Protein AF-A0A5J4UVW5-F1 (afdb_monomer)

Structure (mmCIF, N/CA/C/O backbone):
data_AF-A0A5J4UVW5-F1
#
_entry.id   AF-A0A5J4UVW5-F1
#
loop_
_atom_site.group_PDB
_atom_site.id
_atom_site.type_symbol
_atom_site.label_atom_id
_atom_site.label_alt_id
_atom_site.label_comp_id
_atom_site.label_asym_id
_atom_site.label_entity_id
_atom_site.label_seq_id
_atom_site.pdbx_PDB_ins_code
_atom_site.Cartn_x
_atom_site.Cartn_y
_atom_site.Cartn_z
_atom_site.occupancy
_atom_site.B_iso_or_equiv
_atom_site.auth_seq_id
_atom_site.auth_comp_id
_atom_site.auth_asym_id
_atom_site.auth_atom_id
_atom_site.pdbx_PDB_model_num
ATOM 1 N N . LYS A 1 1 ? -8.635 2.805 14.750 1.00 80.88 1 LYS A N 1
ATOM 2 C CA . LYS A 1 1 ? -7.901 1.713 14.069 1.00 80.88 1 LYS A CA 1
ATOM 3 C C . LYS A 1 1 ? -7.839 2.069 12.594 1.00 80.88 1 LYS A C 1
ATOM 5 O O . LYS A 1 1 ? -8.898 2.263 12.012 1.00 80.88 1 LYS A O 1
ATOM 10 N N . GLY A 1 2 ? -6.645 2.270 12.050 1.00 90.06 2 GLY A N 1
ATOM 11 C CA . GLY A 1 2 ? -6.446 2.556 10.630 1.00 90.06 2 GLY A CA 1
ATOM 12 C C . GLY A 1 2 ? -6.393 1.278 9.798 1.00 90.06 2 GLY A C 1
ATOM 13 O O . GLY A 1 2 ? -6.148 0.192 10.331 1.00 90.06 2 GLY A O 1
ATOM 14 N N . THR A 1 3 ? -6.609 1.429 8.497 1.00 94.25 3 THR A N 1
ATOM 15 C CA . THR A 1 3 ? -6.392 0.393 7.487 1.00 94.25 3 THR A CA 1
ATOM 16 C C . THR A 1 3 ? -5.365 0.885 6.474 1.00 94.25 3 THR A C 1
ATOM 18 O O . THR A 1 3 ? -5.260 2.088 6.223 1.00 94.25 3 THR A O 1
ATOM 21 N N . LEU A 1 4 ? -4.596 -0.039 5.906 1.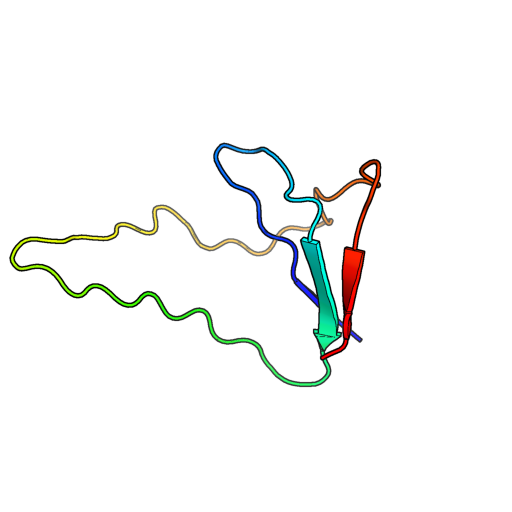00 93.50 4 LEU A N 1
ATOM 22 C CA . LEU A 1 4 ? -3.686 0.241 4.802 1.00 93.50 4 LEU A CA 1
ATOM 23 C C . LEU A 1 4 ? -4.022 -0.686 3.640 1.00 93.50 4 LEU A C 1
ATOM 25 O O . LEU A 1 4 ? -3.925 -1.903 3.773 1.00 93.50 4 LEU A O 1
ATOM 29 N N . ILE A 1 5 ? -4.399 -0.086 2.514 1.00 94.25 5 ILE A N 1
ATOM 30 C CA . ILE A 1 5 ? -4.826 -0.770 1.293 1.00 94.25 5 ILE A CA 1
ATOM 31 C C . ILE A 1 5 ? -3.875 -0.357 0.170 1.00 94.25 5 ILE A C 1
ATOM 33 O O . ILE A 1 5 ? -3.613 0.834 -0.012 1.00 94.25 5 ILE A O 1
ATOM 37 N N . LEU A 1 6 ? -3.355 -1.338 -0.567 1.00 91.81 6 LEU A N 1
ATOM 38 C CA . LEU A 1 6 ? -2.458 -1.111 -1.695 1.00 91.81 6 LEU A CA 1
ATOM 39 C C . LEU A 1 6 ? -3.247 -1.077 -3.006 1.00 91.81 6 LEU A C 1
ATOM 41 O O . LEU A 1 6 ? -4.139 -1.894 -3.229 1.00 91.81 6 LEU A O 1
ATOM 45 N N . PHE A 1 7 ? -2.871 -0.154 -3.887 1.00 91.69 7 PHE A N 1
ATOM 46 C CA . PHE A 1 7 ? -3.341 -0.096 -5.264 1.00 91.69 7 PHE A CA 1
ATOM 47 C C . PHE A 1 7 ? -2.130 -0.230 -6.186 1.00 91.69 7 PHE A C 1
ATOM 49 O O . PHE A 1 7 ? -1.145 0.484 -5.999 1.00 91.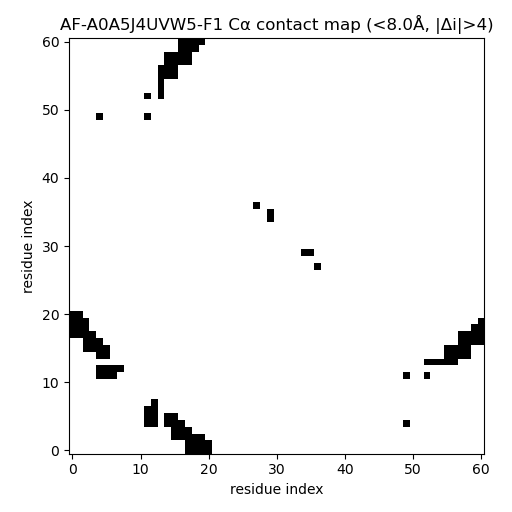69 7 PHE A O 1
ATOM 56 N N . ILE A 1 8 ? -2.206 -1.126 -7.168 1.00 89.62 8 ILE A N 1
ATOM 57 C CA . ILE A 1 8 ? -1.198 -1.292 -8.224 1.00 89.62 8 ILE A CA 1
ATOM 58 C C . ILE A 1 8 ? -1.916 -1.026 -9.539 1.00 89.62 8 ILE A C 1
ATOM 60 O O . ILE A 1 8 ? -2.965 -1.616 -9.776 1.00 89.62 8 ILE A O 1
ATOM 64 N N . ASP A 1 9 ? -1.419 -0.081 -10.336 1.00 89.75 9 ASP A N 1
ATOM 65 C CA . ASP A 1 9 ? -2.052 0.336 -11.597 1.00 89.75 9 ASP A CA 1
ATOM 66 C C . ASP A 1 9 ? -3.546 0.680 -11.446 1.00 89.75 9 ASP A C 1
ATOM 68 O O . ASP A 1 9 ? -4.391 0.311 -12.257 1.00 89.75 9 ASP A O 1
ATOM 72 N N . ASN A 1 10 ? -3.883 1.394 -10.365 1.00 89.31 10 ASN A N 1
ATOM 73 C CA . ASN A 1 10 ? -5.251 1.745 -9.954 1.00 89.31 10 ASN A CA 1
ATOM 74 C C . ASN A 1 10 ? -6.161 0.553 -9.589 1.00 89.31 10 ASN A C 1
ATOM 76 O O . ASN A 1 10 ? -7.352 0.749 -9.339 1.00 89.31 10 ASN A O 1
ATOM 80 N N . VAL A 1 11 ? -5.618 -0.660 -9.482 1.00 92.94 11 VAL A N 1
ATOM 81 C CA . VAL A 1 11 ? -6.332 -1.862 -9.037 1.00 92.94 11 VAL A CA 1
ATOM 82 C C . VAL A 1 11 ? -6.101 -2.085 -7.544 1.00 92.94 11 VAL A C 1
ATOM 84 O O . VAL A 1 11 ? -4.966 -2.288 -7.101 1.00 92.94 11 VAL A O 1
ATOM 87 N N . GLN A 1 12 ? -7.188 -2.067 -6.766 1.00 95.00 12 GLN A N 1
ATOM 88 C CA . GLN A 1 12 ? -7.164 -2.388 -5.338 1.00 95.00 12 GLN A CA 1
ATOM 89 C C . GLN A 1 12 ? -6.735 -3.843 -5.132 1.00 95.00 12 GLN A C 1
ATOM 91 O O . GLN A 1 12 ? -7.344 -4.757 -5.685 1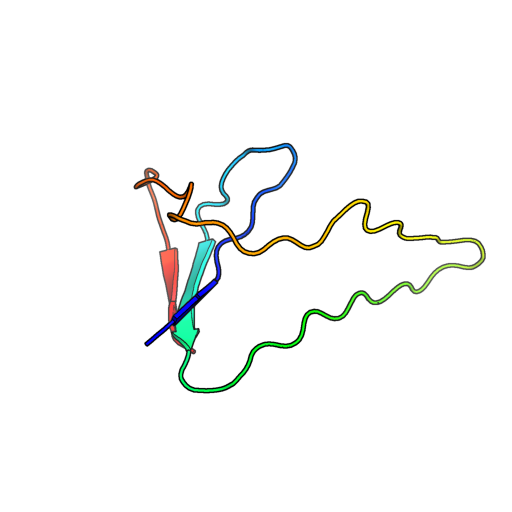.00 95.00 12 GLN A O 1
ATOM 96 N N . GLN A 1 13 ? -5.707 -4.056 -4.314 1.00 95.25 13 GLN A N 1
ATOM 97 C CA . GLN A 1 13 ? -5.256 -5.394 -3.951 1.00 95.25 13 GLN A CA 1
ATOM 98 C C . GLN A 1 13 ? -6.188 -5.996 -2.881 1.00 95.25 13 GLN A C 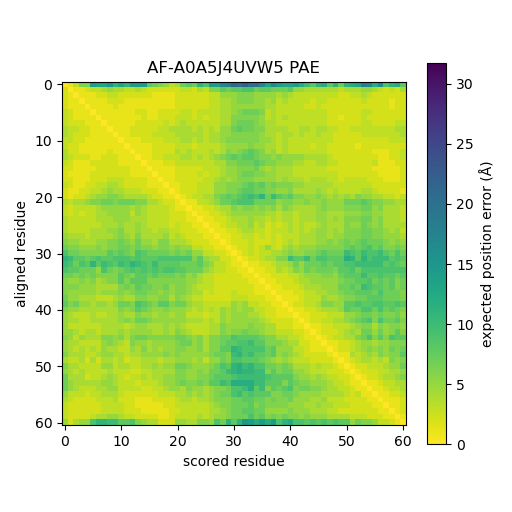1
ATOM 100 O O . GLN A 1 13 ? -6.605 -5.277 -1.970 1.00 95.25 13 GLN A O 1
ATOM 105 N N . PRO A 1 14 ? -6.517 -7.300 -2.954 1.00 95.25 14 PRO A N 1
ATOM 106 C CA . PRO A 1 14 ? -7.447 -7.941 -2.017 1.00 95.25 14 PRO A CA 1
ATOM 107 C C . PRO A 1 14 ? -6.857 -8.117 -0.608 1.00 95.25 14 PRO A C 1
ATOM 109 O O . PRO A 1 14 ? -7.594 -8.277 0.360 1.00 95.25 14 PRO A O 1
ATOM 112 N N . VAL A 1 15 ? -5.529 -8.077 -0.470 1.00 95.88 15 VAL A N 1
ATOM 113 C CA . VAL A 1 15 ? -4.847 -8.157 0.826 1.00 95.88 15 VAL A CA 1
ATOM 114 C C . VAL A 1 15 ? -4.602 -6.752 1.364 1.00 95.88 15 VAL A C 1
ATOM 116 O O . VAL A 1 15 ? -4.034 -5.904 0.672 1.00 95.88 15 VAL A O 1
ATOM 119 N N . TYR A 1 16 ? -4.998 -6.512 2.612 1.00 95.06 16 TYR A N 1
ATOM 120 C CA . TYR A 1 16 ? -4.829 -5.218 3.272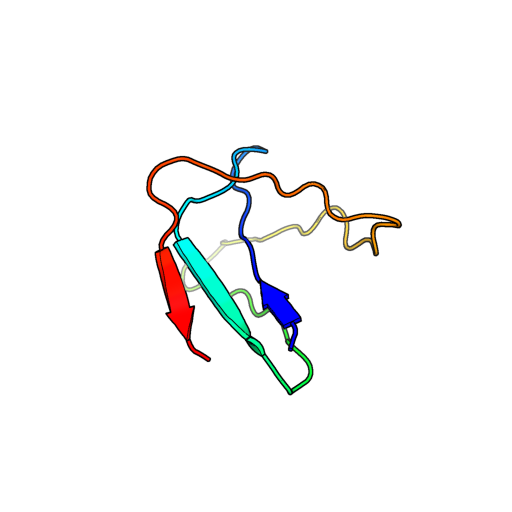 1.00 95.06 16 TYR A CA 1
ATOM 121 C C . TYR A 1 16 ? -4.509 -5.379 4.760 1.00 95.06 16 TYR A C 1
ATOM 123 O O . TYR A 1 16 ? -4.817 -6.403 5.369 1.00 95.06 16 TYR A O 1
ATOM 131 N N . PHE A 1 17 ? -3.911 -4.353 5.366 1.00 95.00 17 PHE A N 1
ATOM 132 C CA . PHE A 1 17 ? -3.670 -4.327 6.809 1.00 95.00 17 PHE A CA 1
ATOM 133 C C . PHE A 1 17 ? -4.814 -3.632 7.538 1.00 95.00 17 PHE A C 1
ATOM 135 O O . PHE A 1 17 ? -5.314 -2.592 7.097 1.00 95.00 17 PHE A O 1
ATOM 142 N N . SER A 1 18 ? -5.188 -4.170 8.693 1.00 94.81 18 SER A N 1
ATOM 143 C CA . SER A 1 18 ? -6.189 -3.597 9.589 1.00 94.81 18 SER A CA 1
ATOM 144 C C . SER A 1 18 ? -5.665 -3.559 11.017 1.00 94.81 18 SER A C 1
ATOM 146 O O . SER A 1 18 ? -4.791 -4.329 11.388 1.00 94.81 18 SER A O 1
ATOM 148 N N . GLY A 1 19 ? -6.211 -2.667 11.839 1.00 95.12 19 GLY A N 1
ATOM 149 C CA . GLY A 1 19 ? -5.855 -2.600 13.257 1.00 95.12 19 GLY A CA 1
ATOM 150 C C . GLY A 1 19 ? -4.721 -1.639 13.599 1.00 95.12 19 GLY A C 1
ATOM 151 O O . GLY A 1 19 ? -4.408 -1.514 14.778 1.00 95.12 19 GLY A O 1
ATOM 152 N N . LEU A 1 20 ? -4.200 -0.880 12.629 1.00 94.50 20 LEU A N 1
ATOM 153 C CA . LEU A 1 20 ? -3.119 0.090 12.829 1.00 94.50 20 LEU A CA 1
ATOM 154 C C . LEU A 1 20 ? -3.479 1.108 13.925 1.00 94.50 20 LEU A C 1
ATOM 156 O O . LEU A 1 20 ? -4.543 1.750 13.870 1.00 94.50 20 LEU A O 1
ATOM 160 N N . LYS A 1 21 ? -2.604 1.249 14.926 1.00 93.00 21 LYS A N 1
ATOM 161 C CA . LYS A 1 21 ? -2.748 2.216 16.030 1.00 93.00 21 LYS A CA 1
ATOM 162 C C . LYS A 1 21 ? -1.681 3.307 15.978 1.00 93.00 21 LYS A C 1
ATOM 164 O O . LYS A 1 21 ? -1.947 4.422 16.424 1.00 93.00 21 LYS A O 1
ATOM 169 N N . GLU A 1 22 ? -0.514 3.006 15.415 1.00 92.12 22 GLU A N 1
ATOM 170 C CA . GLU A 1 22 ? 0.604 3.936 15.287 1.00 92.12 22 GLU A CA 1
ATOM 171 C C . GLU A 1 22 ? 0.616 4.685 13.942 1.00 92.12 22 GLU A C 1
ATOM 173 O O . GLU A 1 22 ? -0.154 4.414 13.018 1.00 92.12 22 GLU A O 1
ATOM 178 N N . LYS A 1 23 ? 1.532 5.656 13.829 1.00 90.25 23 LYS A N 1
ATOM 179 C CA . LYS A 1 23 ? 1.825 6.338 12.565 1.00 90.25 23 LYS A CA 1
ATOM 180 C C . LYS A 1 23 ? 2.529 5.372 11.609 1.00 90.25 23 LYS A C 1
ATOM 182 O O . LYS A 1 23 ? 3.522 4.753 11.975 1.00 90.25 23 LYS A O 1
ATOM 187 N N . VAL A 1 24 ? 2.060 5.318 10.368 1.00 88.94 24 VAL A N 1
ATOM 188 C CA . VAL A 1 24 ? 2.662 4.512 9.298 1.00 88.94 24 VAL A CA 1
ATOM 189 C C . VAL A 1 24 ? 3.757 5.312 8.592 1.00 88.94 24 VAL A C 1
ATOM 191 O O . VAL A 1 24 ? 3.583 6.499 8.310 1.00 88.94 24 VAL A O 1
ATOM 194 N N . ARG A 1 25 ? 4.876 4.654 8.274 1.00 90.06 25 ARG A N 1
ATOM 195 C CA . ARG A 1 25 ? 5.923 5.173 7.386 1.00 90.06 25 ARG A CA 1
ATOM 196 C C . ARG A 1 25 ? 6.026 4.258 6.168 1.00 90.06 25 ARG A C 1
ATOM 198 O O . ARG A 1 25 ? 6.154 3.051 6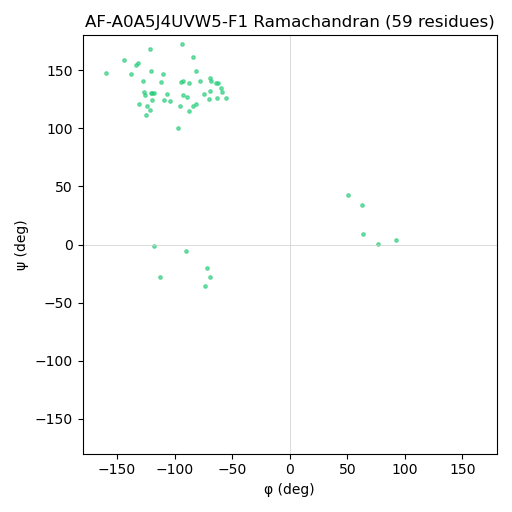.323 1.00 90.06 25 ARG A O 1
ATOM 205 N N . PHE A 1 26 ? 6.006 4.841 4.975 1.00 88.00 26 PHE A N 1
ATOM 206 C CA . PHE A 1 26 ? 6.263 4.122 3.729 1.00 88.00 26 PHE A CA 1
ATOM 207 C C . PHE A 1 26 ? 7.761 4.149 3.439 1.00 88.00 26 PHE A C 1
ATOM 209 O O . PHE A 1 26 ? 8.370 5.219 3.454 1.00 88.00 26 PHE A O 1
ATOM 216 N N . ILE A 1 27 ? 8.354 2.979 3.219 1.00 90.31 27 ILE A N 1
ATOM 217 C CA . ILE A 1 27 ? 9.779 2.823 2.920 1.00 90.31 27 ILE A CA 1
ATOM 218 C C . ILE A 1 27 ? 9.881 2.023 1.629 1.00 90.31 27 ILE A C 1
ATOM 220 O O . ILE A 1 27 ? 9.236 0.986 1.491 1.00 90.31 27 ILE A O 1
ATOM 224 N N . ILE A 1 28 ? 10.686 2.515 0.693 1.00 89.94 28 ILE A N 1
ATOM 225 C CA . ILE A 1 28 ? 10.990 1.830 -0.560 1.00 89.94 28 ILE A CA 1
ATOM 226 C C . ILE A 1 28 ? 12.439 1.377 -0.470 1.00 89.94 28 ILE A C 1
ATOM 228 O O . ILE A 1 28 ? 13.326 2.188 -0.211 1.00 89.94 28 ILE A O 1
ATOM 232 N N . TYR A 1 29 ? 12.661 0.079 -0.649 1.00 91.81 29 TYR A N 1
ATOM 233 C CA . TYR A 1 29 ? 13.990 -0.513 -0.680 1.00 91.81 29 TYR A CA 1
ATOM 234 C C . TYR A 1 29 ? 14.335 -0.899 -2.118 1.00 91.81 29 TYR A C 1
ATOM 236 O O . TYR A 1 29 ? 13.545 -1.550 -2.799 1.00 91.81 29 TYR A O 1
ATOM 244 N N . MET A 1 30 ? 15.509 -0.474 -2.572 1.00 94.38 3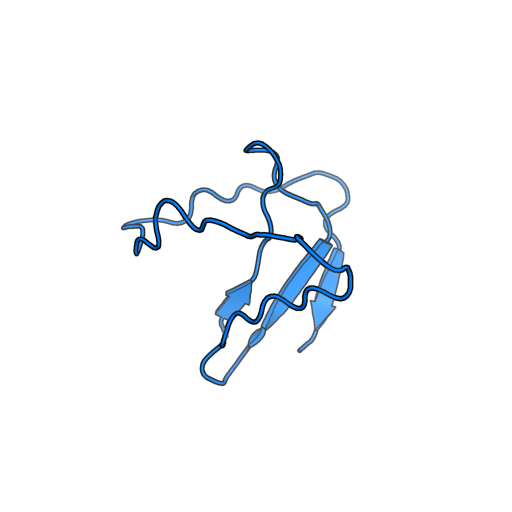0 MET A N 1
ATOM 245 C CA . MET A 1 30 ? 16.041 -0.726 -3.907 1.00 94.38 30 MET A CA 1
ATOM 246 C C . MET A 1 30 ? 17.422 -1.369 -3.744 1.00 94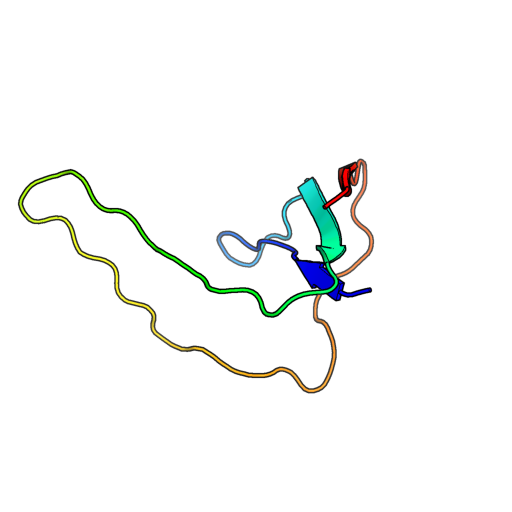.38 30 MET A C 1
ATOM 248 O O . MET A 1 30 ? 18.235 -0.860 -2.978 1.00 94.38 30 MET A O 1
ATOM 252 N N . ASN A 1 31 ? 17.664 -2.500 -4.412 1.00 93.06 31 ASN A N 1
ATOM 253 C CA . ASN A 1 31 ? 18.853 -3.342 -4.192 1.00 93.06 31 ASN A CA 1
ATOM 254 C C . ASN A 1 31 ? 19.763 -3.477 -5.427 1.00 93.06 31 ASN A C 1
ATOM 256 O O . ASN A 1 31 ? 20.759 -4.187 -5.383 1.00 93.06 31 ASN A O 1
ATOM 260 N N . GLN A 1 32 ? 19.398 -2.873 -6.558 1.00 94.94 32 GLN A N 1
ATOM 261 C CA . GLN A 1 32 ? 20.147 -3.014 -7.809 1.00 94.94 32 GLN A CA 1
ATOM 262 C C . GLN A 1 32 ? 20.812 -1.697 -8.194 1.00 94.94 32 GLN A C 1
ATOM 264 O O . GLN A 1 32 ? 20.201 -0.633 -8.080 1.00 94.94 32 GLN A O 1
ATOM 269 N N . ASP A 1 33 ? 22.039 -1.760 -8.699 1.00 94.50 33 ASP A N 1
ATOM 270 C CA . ASP A 1 33 ? 22.728 -0.574 -9.200 1.00 94.50 33 ASP A CA 1
ATOM 271 C C . ASP A 1 33 ? 21.929 0.072 -10.340 1.00 94.50 33 ASP A C 1
ATOM 273 O O . ASP A 1 33 ? 21.398 -0.601 -11.223 1.00 94.50 33 ASP A O 1
ATOM 277 N N . GLY A 1 34 ? 21.795 1.398 -10.288 1.00 94.50 34 GLY A N 1
ATOM 278 C CA . GLY A 1 34 ? 21.010 2.165 -11.259 1.00 94.50 34 GLY A CA 1
ATOM 279 C C . GLY A 1 34 ? 19.489 2.104 -11.068 1.00 94.50 34 GLY A C 1
ATOM 280 O O . GLY A 1 34 ? 18.764 2.739 -11.834 1.00 94.50 34 GLY A O 1
ATOM 281 N N . SER A 1 35 ? 18.978 1.392 -10.057 1.00 94.75 35 SER A N 1
ATOM 282 C CA . SER A 1 35 ? 17.540 1.410 -9.763 1.00 94.75 35 SER A CA 1
ATOM 283 C C . SER A 1 35 ? 17.084 2.776 -9.236 1.00 94.75 35 SER A C 1
ATOM 285 O O . SER A 1 35 ? 17.779 3.458 -8.482 1.00 94.75 35 SER A O 1
ATOM 287 N N . SER A 1 36 ? 15.900 3.202 -9.676 1.00 93.19 36 SER A N 1
ATOM 288 C CA . SER A 1 36 ? 15.291 4.466 -9.270 1.00 93.19 36 SER A CA 1
ATOM 289 C C . SER A 1 36 ? 13.802 4.276 -9.014 1.00 93.19 36 SER A C 1
ATOM 291 O O . SER A 1 36 ? 13.138 3.459 -9.653 1.00 93.19 36 SER A O 1
ATOM 293 N N . CYS A 1 37 ? 13.274 5.031 -8.056 1.00 90.31 37 CYS A N 1
ATOM 294 C CA . CYS A 1 37 ? 11.854 5.073 -7.755 1.00 90.31 37 CYS A CA 1
ATOM 295 C C . CYS A 1 37 ? 11.421 6.532 -7.672 1.00 90.31 37 CYS A C 1
ATOM 297 O O . CYS A 1 37 ? 11.936 7.303 -6.860 1.00 90.31 37 CYS A O 1
ATOM 299 N N . THR A 1 38 ? 10.469 6.913 -8.516 1.00 91.25 38 THR A N 1
ATOM 300 C CA . THR A 1 38 ? 9.856 8.237 -8.481 1.00 91.25 38 THR A CA 1
ATOM 301 C C . THR A 1 38 ? 8.474 8.120 -7.863 1.00 91.25 38 THR A C 1
ATOM 303 O O . THR A 1 38 ? 7.628 7.382 -8.359 1.00 91.25 38 THR A O 1
ATOM 306 N N . ILE A 1 39 ? 8.234 8.880 -6.795 1.00 89.25 39 ILE A N 1
ATOM 307 C CA . ILE A 1 39 ? 6.908 9.023 -6.194 1.00 89.25 39 ILE A CA 1
ATOM 308 C C . ILE A 1 39 ? 6.304 10.316 -6.757 1.00 89.25 39 ILE A C 1
ATOM 310 O O . ILE A 1 39 ? 6.664 11.397 -6.291 1.00 89.25 39 ILE A O 1
ATOM 314 N N . PRO A 1 40 ? 5.409 10.248 -7.760 1.00 87.50 40 PRO A N 1
ATOM 315 C CA . PRO A 1 40 ? 4.921 11.444 -8.447 1.00 87.50 40 PRO A CA 1
ATOM 316 C C . PRO A 1 40 ? 4.031 12.314 -7.554 1.00 87.50 40 PRO A C 1
ATOM 318 O O . PRO A 1 40 ? 3.940 13.523 -7.748 1.00 87.50 40 PRO A O 1
ATOM 321 N N . SER A 1 41 ? 3.347 11.716 -6.574 1.00 88.19 41 SER A N 1
ATOM 322 C CA . SER A 1 41 ? 2.578 12.470 -5.591 1.00 88.19 41 SER A CA 1
ATOM 323 C C . SER A 1 41 ? 2.308 11.659 -4.330 1.00 88.19 41 SER A C 1
ATOM 325 O O . SER A 1 41 ? 2.089 10.452 -4.396 1.00 88.19 41 SER A O 1
ATOM 327 N N . LEU A 1 42 ? 2.255 12.351 -3.193 1.00 88.38 42 LEU A N 1
ATOM 328 C CA . LEU A 1 42 ? 1.691 11.849 -1.945 1.00 88.38 42 LEU A CA 1
ATOM 329 C C . LEU A 1 42 ? 0.628 12.848 -1.495 1.00 88.38 42 LEU A C 1
ATOM 331 O O . LEU A 1 42 ? 0.940 13.992 -1.166 1.00 88.38 42 LEU A O 1
ATOM 335 N N . LYS A 1 43 ? -0.640 12.439 -1.538 1.00 89.81 43 LYS A N 1
ATOM 336 C CA . LYS A 1 43 ? -1.780 13.321 -1.269 1.00 89.81 43 LYS A CA 1
ATOM 337 C C . LYS A 1 43 ? -2.689 12.704 -0.219 1.00 89.81 43 LYS A C 1
ATOM 339 O O . LYS A 1 43 ? -2.952 11.505 -0.241 1.00 89.81 43 LYS A O 1
ATOM 344 N N . LYS A 1 44 ? -3.208 13.545 0.676 1.00 89.00 44 LYS A N 1
ATOM 345 C CA . LYS A 1 44 ? -4.299 13.163 1.572 1.00 89.00 44 LYS A CA 1
ATOM 346 C C . LYS A 1 44 ? -5.614 13.285 0.808 1.00 89.00 44 LYS A C 1
ATOM 348 O O . LYS A 1 44 ? -5.946 14.365 0.327 1.00 89.00 44 LYS A O 1
ATOM 353 N N . LEU A 1 45 ? -6.345 12.183 0.700 1.00 89.38 45 LEU A N 1
ATOM 354 C CA . LEU A 1 45 ? -7.671 12.166 0.087 1.00 89.38 45 LEU A CA 1
ATOM 355 C C . LEU A 1 45 ? -8.732 12.629 1.096 1.00 89.38 45 LEU A C 1
ATOM 357 O O . LEU A 1 45 ? -8.581 12.421 2.302 1.00 89.38 45 LEU A O 1
ATOM 361 N N . ILE A 1 46 ? -9.797 13.265 0.599 1.00 92.81 46 ILE A N 1
ATOM 362 C CA . ILE A 1 46 ? -10.931 13.736 1.416 1.00 92.81 46 ILE A CA 1
ATOM 363 C C . ILE A 1 46 ? -11.797 12.546 1.858 1.00 92.81 46 ILE A C 1
ATOM 365 O O . ILE A 1 46 ? -12.280 12.515 2.987 1.00 92.81 46 ILE A O 1
ATOM 369 N N . SER A 1 47 ? -11.938 11.544 0.988 1.00 90.38 47 SER A N 1
ATOM 370 C CA . SER A 1 47 ? -12.594 10.267 1.264 1.00 90.38 47 SER A CA 1
ATOM 371 C C . SER A 1 47 ? -11.738 9.096 0.758 1.00 90.38 47 SER A C 1
ATOM 373 O O . SER A 1 47 ? -10.938 9.274 -0.168 1.00 90.38 47 SER A O 1
ATOM 375 N N . PRO A 1 48 ? -11.873 7.894 1.347 1.00 87.62 48 PRO A N 1
ATOM 376 C CA . PRO A 1 48 ? -11.232 6.696 0.819 1.00 87.62 48 PRO A CA 1
ATOM 377 C C . PRO A 1 48 ? -11.760 6.369 -0.582 1.00 87.62 48 PRO A C 1
ATOM 379 O O . PRO A 1 48 ? -12.961 6.438 -0.831 1.00 87.62 48 PRO A O 1
ATOM 382 N N . THR A 1 49 ? -10.871 5.961 -1.484 1.00 91.00 49 THR A N 1
ATOM 383 C CA . THR A 1 49 ? -11.232 5.430 -2.812 1.00 91.00 49 THR A CA 1
ATOM 384 C C . THR A 1 49 ? -11.427 3.914 -2.811 1.00 91.00 49 THR A C 1
ATOM 386 O O . THR A 1 49 ? -11.826 3.347 -3.828 1.00 91.00 49 THR A O 1
ATOM 389 N N . SER A 1 50 ? -11.145 3.255 -1.683 1.00 90.94 50 SER A N 1
ATOM 390 C CA . SER A 1 50 ? -11.281 1.812 -1.519 1.00 90.94 50 SER A CA 1
ATOM 391 C C . SER A 1 50 ? -12.735 1.364 -1.523 1.00 90.94 50 SER A C 1
ATOM 393 O O . SER A 1 50 ? -13.600 2.023 -0.943 1.00 90.94 50 SER A O 1
ATOM 395 N N . LYS A 1 51 ? -12.983 0.205 -2.122 1.00 92.69 51 LYS A N 1
ATOM 396 C CA . LYS A 1 51 ? -14.289 -0.461 -2.173 1.00 92.69 51 LYS A CA 1
ATOM 397 C C . LYS A 1 51 ? -14.171 -1.843 -1.543 1.00 92.69 51 LYS A C 1
ATOM 399 O O . LYS A 1 51 ? -13.060 -2.307 -1.331 1.00 92.69 51 LYS A O 1
ATOM 404 N N . GLN A 1 52 ? -15.302 -2.494 -1.285 1.00 90.81 52 GLN A N 1
ATOM 405 C CA . GLN A 1 52 ? -15.278 -3.923 -0.992 1.00 90.81 52 GLN A CA 1
ATOM 406 C C . GLN A 1 52 ? -14.932 -4.696 -2.264 1.00 90.81 52 GLN A C 1
ATOM 408 O O . GLN A 1 52 ? -15.584 -4.536 -3.299 1.00 90.81 52 GLN A O 1
ATOM 413 N N . VAL A 1 53 ? -13.895 -5.515 -2.173 1.00 92.25 53 VAL A N 1
ATOM 414 C CA . VAL A 1 53 ? -13.421 -6.418 -3.216 1.00 92.25 53 VAL A CA 1
ATOM 415 C C . VAL A 1 53 ? -13.717 -7.856 -2.791 1.00 92.25 53 VAL A C 1
ATOM 417 O O . VAL A 1 53 ? -13.720 -8.207 -1.611 1.00 92.25 53 VAL A O 1
ATOM 420 N N . VAL A 1 54 ? -14.009 -8.713 -3.766 1.00 92.50 54 VAL A N 1
ATOM 421 C CA . VAL A 1 54 ? -14.221 -10.143 -3.524 1.00 92.50 54 VAL A CA 1
ATOM 422 C C . VAL A 1 54 ? -12.920 -10.773 -3.016 1.00 92.50 54 VAL A C 1
ATOM 424 O O . VAL A 1 54 ? -11.847 -10.482 -3.538 1.00 92.50 54 VAL A O 1
ATOM 427 N N . ASN A 1 55 ? -13.027 -11.665 -2.028 1.00 93.44 55 ASN A N 1
ATOM 428 C CA . ASN A 1 55 ? -11.897 -12.360 -1.395 1.00 93.44 55 ASN A CA 1
ATOM 429 C C . ASN A 1 55 ? -10.913 -11.432 -0.667 1.00 93.44 55 ASN A C 1
ATOM 431 O O . ASN A 1 55 ? -9.713 -11.700 -0.632 1.00 93.44 55 ASN A O 1
ATOM 435 N N . GLU A 1 56 ? -11.414 -10.346 -0.080 1.00 94.00 56 GLU A N 1
ATOM 436 C CA . GLU A 1 56 ? -10.611 -9.507 0.803 1.00 94.00 56 GLU A CA 1
ATOM 437 C C . GLU A 1 56 ? -10.062 -10.295 1.999 1.00 94.00 56 GLU A C 1
ATOM 439 O O . GLU A 1 56 ? -10.795 -10.996 2.700 1.00 94.00 56 GLU A O 1
ATOM 444 N N . VAL A 1 57 ? -8.761 -10.145 2.250 1.00 96.06 57 VAL A N 1
ATOM 445 C CA . VAL A 1 57 ? -8.070 -10.760 3.386 1.00 96.06 57 VAL A CA 1
ATOM 446 C C . VAL A 1 57 ? -7.430 -9.666 4.228 1.00 96.06 57 VAL A C 1
ATOM 448 O O . VAL A 1 57 ? -6.514 -8.967 3.791 1.00 96.06 57 VAL A O 1
ATOM 451 N N . ALA A 1 58 ? -7.914 -9.541 5.463 1.00 95.31 58 ALA A N 1
ATOM 452 C CA . ALA A 1 58 ? -7.393 -8.596 6.436 1.00 95.31 58 ALA A CA 1
ATOM 453 C C . ALA A 1 58 ? -6.229 -9.212 7.221 1.00 95.31 58 ALA A C 1
ATOM 455 O O . ALA A 1 58 ? -6.426 -10.128 8.023 1.00 95.31 58 ALA A O 1
ATOM 456 N N . ILE A 1 59 ? -5.034 -8.652 7.063 1.00 95.06 59 ILE A N 1
ATOM 457 C CA . ILE A 1 59 ? -3.892 -8.937 7.932 1.00 95.06 59 ILE A CA 1
ATOM 458 C C . ILE A 1 59 ? -4.001 -8.036 9.163 1.00 95.06 59 ILE A C 1
ATOM 460 O O . ILE A 1 59 ? -4.041 -6.809 9.043 1.00 95.06 59 ILE A O 1
ATOM 464 N N . GLN A 1 60 ? -4.100 -8.636 10.350 1.00 94.44 60 GLN A N 1
ATOM 465 C CA . GLN A 1 60 ? -4.130 -7.868 11.594 1.00 94.44 60 GLN A CA 1
ATOM 466 C C . GLN A 1 60 ? -2.731 -7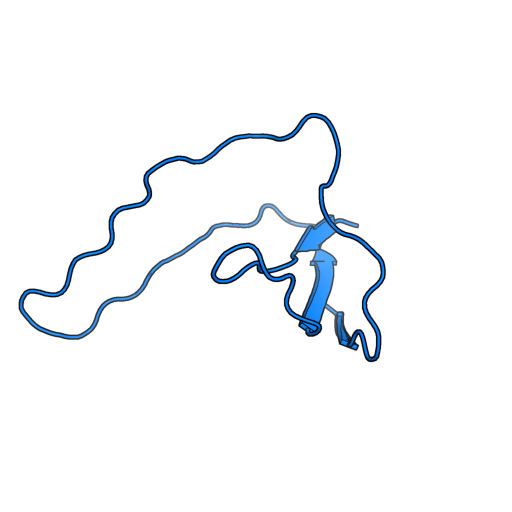.344 11.916 1.00 94.44 60 GLN A C 1
ATOM 468 O O . GLN A 1 60 ? -1.765 -8.106 11.887 1.00 94.44 60 GLN A O 1
ATOM 473 N N . TRP A 1 61 ? -2.664 -6.045 12.195 1.00 86.81 61 TRP A N 1
ATOM 474 C CA . TRP A 1 61 ? -1.490 -5.348 12.707 1.00 86.81 61 TRP A CA 1
ATOM 475 C C . TRP A 1 61 ? -1.317 -5.566 14.209 1.00 86.81 61 TRP A C 1
ATOM 477 O O . TRP A 1 61 ? -2.330 -5.425 14.941 1.00 86.81 61 TRP A O 1
#

Sequence (61 aa):
KGTLILFIDNVQQPVYFSGLKEKVRFIIYMNQDGSSCTIPSLKKLISPTSKQVVNEVAIQW

Organism: NCBI:txid222440

Mean predicted aligned error: 4.27 Å

Solvent-accessible surface area (backbone atoms only — not comparable to full-atom values): 4420 Å² total; per-residue (Å²): 113,44,72,50,75,50,63,59,95,87,41,75,50,45,59,29,42,31,56,40,81,71,89,87,80,92,82,87,86,84,91,55,91,90,66,82,84,85,80,92,74,88,79,89,70,94,63,82,88,79,72,94,56,84,81,59,43,76,43,80,97

Foldseek 3Di:
DDKAWDADPNRTDLEIEDADDDDDDDDDDDDDPPDDDDDPDDDDDPDDPDDDDPNRDYDYD

Radius of gyration: 13.91 Å; Cα contacts (8 Å, |Δi|>4): 58; chains: 1; bounding box: 38×26×28 Å

Secondary structure (DSSP, 8-state):
-EEEEEEETTEEEEEEEEEE-SPP-------STT-----------SS------TT-EEEE-

pLDDT: mean 91.92, std 2.88, range [80.88, 96.06]